Protein AF-A0AAV0XZ70-F1 (afdb_monomer)

Sequence (117 aa):
MSSLIDVVLYLAKQGIAFRGHNENLDSLNQGNYKEMCHMVFSKFMPDLKNVYENKINHTSWKVQDEIIKISADLIKEIIVEEIVVSGNFAL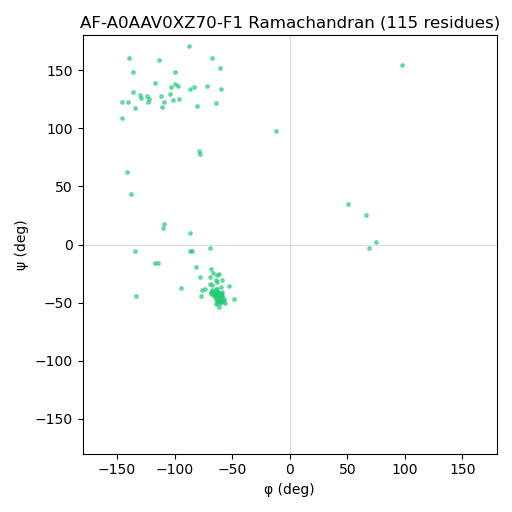MVDEARSHKEEQLSVCVRNKESSKYF

Radius of gyration: 18.76 Å; Cα contacts (8 Å, |Δi|>4):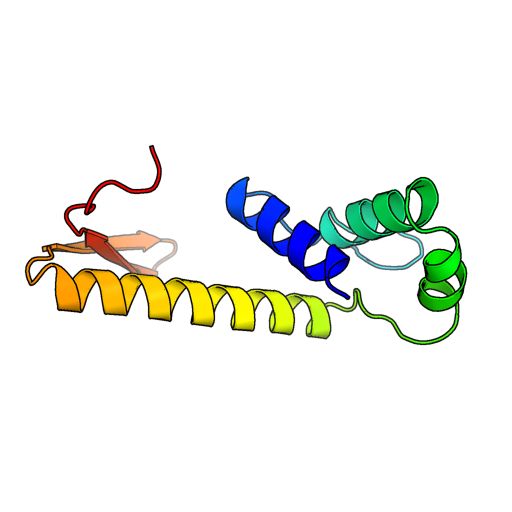 99; chains: 1; bounding box: 52×26×49 Å

Secondary structure (DSSP, 8-state):
-HHHHHHHHHHHHHT-----S--STT-S---HHHHHHHHHHHHH-HHHHHHHHHT--TTSHHHHHHHHHHHHHHHHHHHHHHHHHH--EEEEEEEEEETTEEEEEEEEEE---S---

pLDDT: mean 84.2, std 12.2, range [41.16, 96.19]

Solvent-accessible surface area (backbone atoms only — not comparable to full-atom values): 7114 Å² total; per-residue (Å²): 112,69,68,60,52,52,51,50,54,50,32,60,75,69,71,47,69,54,69,39,98,45,63,53,91,87,42,96,56,40,16,54,49,50,49,49,50,52,51,48,26,64,72,75,34,58,81,51,37,64,48,55,76,71,79,52,74,75,75,35,70,66,49,49,50,50,54,50,48,55,52,51,51,53,53,49,52,53,53,50,51,52,41,65,73,61,74,49,72,46,81,47,76,50,79,49,78,54,98,93,42,82,44,78,49,79,45,81,47,63,75,77,84,82,80,88,126

Organism: NCBI:txid13131

InterPro domains:
  IPR025398 ZMYM1-like, RNase-like domain [PF14291] (2-110)

Mean predicted aligned error: 7.79 Å

Structure (mmCIF, N/CA/C/O backbone):
data_AF-A0AAV0XZ70-F1
#
_entry.id   AF-A0AAV0XZ70-F1
#
loop_
_atom_site.group_PDB
_atom_site.id
_atom_site.type_symbol
_atom_site.label_atom_id
_atom_site.label_alt_id
_atom_site.label_comp_id
_atom_site.label_asym_id
_atom_site.label_entity_id
_atom_site.label_seq_id
_atom_site.pdbx_PDB_ins_code
_atom_site.Cartn_x
_atom_site.Cartn_y
_atom_site.Cartn_z
_atom_site.occupancy
_atom_site.B_iso_or_equiv
_atom_site.auth_seq_id
_atom_site.auth_comp_id
_atom_site.auth_asym_id
_atom_site.auth_atom_id
_atom_site.pdbx_PDB_model_num
ATOM 1 N N . MET A 1 1 ? 20.285 -1.262 0.951 1.00 57.38 1 MET A N 1
ATOM 2 C CA . MET A 1 1 ? 19.031 -1.936 1.357 1.00 57.38 1 MET A CA 1
ATOM 3 C C . MET A 1 1 ? 18.103 -0.983 2.110 1.00 57.38 1 MET A C 1
ATOM 5 O O . MET A 1 1 ? 16.967 -0.879 1.682 1.00 57.38 1 MET A O 1
ATOM 9 N N . SER A 1 2 ? 18.581 -0.208 3.103 1.00 73.25 2 SER A N 1
ATOM 10 C CA . SER A 1 2 ? 17.786 0.866 3.754 1.00 73.25 2 SER A CA 1
ATOM 11 C C . SER A 1 2 ? 17.085 1.790 2.750 1.00 73.25 2 SER A C 1
ATOM 13 O O . SER A 1 2 ? 15.877 1.954 2.804 1.00 73.25 2 SER A O 1
ATOM 15 N N . SER A 1 3 ? 17.809 2.253 1.726 1.00 79.94 3 SER A N 1
ATOM 16 C CA . SER A 1 3 ? 17.277 3.177 0.715 1.00 79.94 3 SER A CA 1
ATOM 17 C C . SER A 1 3 ? 16.102 2.628 -0.105 1.00 79.94 3 SER A C 1
ATOM 19 O O . SER A 1 3 ? 15.306 3.406 -0.612 1.00 79.94 3 SER A O 1
ATOM 21 N N . LEU A 1 4 ? 15.971 1.301 -0.250 1.00 84.69 4 LEU A N 1
ATOM 22 C CA . LEU A 1 4 ? 14.822 0.690 -0.936 1.00 84.69 4 LEU A CA 1
ATOM 23 C C . LEU A 1 4 ? 13.561 0.766 -0.072 1.00 84.69 4 LEU A C 1
ATOM 25 O O . LEU A 1 4 ? 12.472 0.990 -0.594 1.00 84.69 4 LEU A O 1
ATOM 29 N N . ILE A 1 5 ? 13.724 0.583 1.240 1.00 88.25 5 ILE A N 1
ATOM 30 C CA . ILE A 1 5 ? 12.650 0.701 2.226 1.00 88.25 5 ILE A CA 1
ATOM 31 C C . ILE A 1 5 ? 12.214 2.164 2.314 1.00 88.25 5 ILE A C 1
ATOM 33 O O . ILE A 1 5 ? 11.020 2.439 2.280 1.00 88.25 5 ILE A O 1
ATOM 37 N N . ASP A 1 6 ? 13.161 3.105 2.315 1.00 8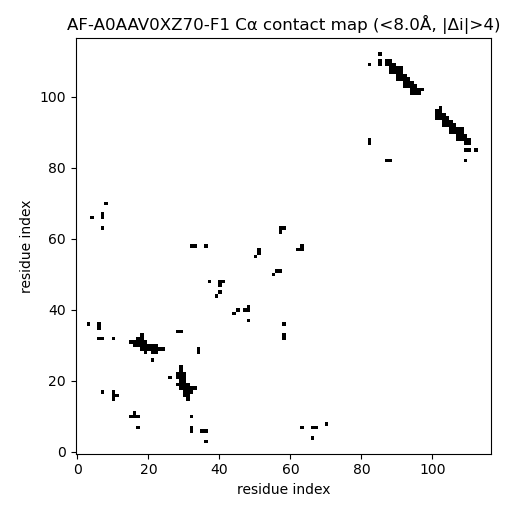9.25 6 ASP A N 1
ATOM 38 C CA . ASP A 1 6 ? 12.861 4.542 2.339 1.00 89.25 6 ASP A CA 1
ATOM 39 C C . ASP A 1 6 ? 12.014 4.975 1.132 1.00 89.25 6 ASP A C 1
ATOM 41 O O . ASP A 1 6 ? 11.046 5.721 1.285 1.00 89.25 6 ASP A O 1
ATOM 45 N N . VAL A 1 7 ? 12.318 4.455 -0.065 1.00 90.25 7 VAL A N 1
ATOM 46 C CA . VAL A 1 7 ? 11.493 4.677 -1.264 1.00 90.25 7 VAL A CA 1
ATOM 47 C C . VAL A 1 7 ? 10.089 4.091 -1.080 1.00 90.25 7 VAL A C 1
ATOM 49 O O . VAL A 1 7 ? 9.112 4.761 -1.412 1.00 90.25 7 VAL A O 1
ATOM 52 N N . VAL A 1 8 ? 9.961 2.879 -0.520 1.00 91.94 8 VAL A N 1
ATOM 53 C CA . VAL A 1 8 ? 8.642 2.278 -0.248 1.00 91.94 8 VAL A CA 1
ATOM 54 C C . VAL A 1 8 ? 7.830 3.132 0.720 1.00 91.94 8 VAL A C 1
ATOM 56 O O . VAL A 1 8 ? 6.681 3.464 0.430 1.00 91.94 8 VAL A O 1
ATOM 59 N N . LEU A 1 9 ? 8.426 3.517 1.847 1.00 91.88 9 LEU A N 1
ATOM 60 C CA . LEU A 1 9 ? 7.765 4.322 2.871 1.00 91.88 9 LEU A CA 1
ATOM 61 C C . LEU A 1 9 ? 7.371 5.700 2.333 1.00 91.88 9 LEU A C 1
ATOM 63 O O . LEU A 1 9 ? 6.281 6.185 2.636 1.00 91.88 9 LEU A O 1
ATOM 67 N N . TYR A 1 10 ? 8.217 6.312 1.500 1.00 92.94 10 TYR A N 1
ATOM 68 C CA . TYR A 1 10 ? 7.899 7.573 0.839 1.00 92.94 10 TYR A CA 1
ATOM 69 C C . TYR A 1 10 ? 6.679 7.437 -0.078 1.00 92.94 10 TYR A C 1
ATOM 71 O O . TYR A 1 10 ? 5.714 8.184 0.085 1.00 92.94 10 TYR A O 1
ATOM 79 N N . LEU A 1 11 ? 6.688 6.471 -1.002 1.00 93.81 11 LEU A N 1
ATOM 80 C CA . LEU A 1 11 ? 5.579 6.265 -1.939 1.00 93.81 11 LEU A CA 1
ATOM 81 C C . LEU A 1 11 ? 4.275 5.934 -1.202 1.00 93.81 11 LEU A C 1
ATOM 83 O O . LEU A 1 11 ? 3.242 6.532 -1.506 1.00 93.81 11 LEU A O 1
ATOM 87 N N . ALA A 1 12 ? 4.337 5.064 -0.187 1.00 92.69 12 ALA A N 1
ATOM 88 C CA . ALA A 1 12 ? 3.192 4.716 0.654 1.00 92.69 12 ALA A CA 1
ATOM 89 C C . ALA A 1 12 ? 2.614 5.945 1.364 1.00 92.69 12 ALA A C 1
ATOM 91 O O . ALA A 1 12 ? 1.412 6.196 1.283 1.00 92.69 12 ALA A O 1
ATOM 92 N N . LYS A 1 13 ? 3.467 6.745 2.017 1.00 91.94 13 LYS A N 1
ATOM 93 C CA . LYS A 1 13 ? 3.041 7.938 2.761 1.00 91.94 13 LYS A CA 1
ATOM 94 C C . LYS A 1 13 ? 2.400 8.995 1.861 1.00 91.94 13 LYS A C 1
ATOM 96 O O . LYS A 1 13 ? 1.520 9.718 2.315 1.00 91.94 13 LYS A O 1
ATOM 101 N N . GLN A 1 14 ? 2.839 9.100 0.607 1.00 94.38 14 GLN A N 1
ATOM 102 C CA . GLN A 1 14 ? 2.278 10.040 -0.368 1.00 94.38 14 GLN A CA 1
ATOM 103 C C . GLN A 1 14 ? 1.063 9.482 -1.132 1.00 94.38 14 GLN A C 1
ATOM 105 O O . GLN A 1 14 ? 0.463 10.210 -1.918 1.00 94.38 14 GLN A O 1
ATOM 110 N N . GLY A 1 15 ? 0.705 8.205 -0.948 1.00 92.50 15 GLY A N 1
ATOM 111 C CA . GLY A 1 15 ? -0.359 7.557 -1.723 1.00 92.50 15 GLY A CA 1
ATOM 112 C C . GLY A 1 15 ? -0.021 7.396 -3.211 1.00 92.50 15 GLY A C 1
ATOM 113 O O . GLY A 1 15 ? -0.918 7.356 -4.052 1.00 92.50 15 GLY A O 1
ATOM 114 N N . ILE A 1 16 ? 1.267 7.334 -3.557 1.00 94.38 16 ILE A N 1
ATOM 115 C CA . ILE A 1 16 ? 1.727 7.214 -4.942 1.00 94.38 16 ILE A CA 1
ATOM 116 C C . ILE A 1 16 ? 1.776 5.734 -5.330 1.00 94.38 16 ILE A C 1
ATOM 118 O O . ILE A 1 16 ? 2.313 4.899 -4.604 1.00 94.38 16 ILE A O 1
ATOM 122 N N . ALA A 1 17 ? 1.249 5.407 -6.512 1.00 92.38 17 ALA A N 1
ATOM 123 C CA . ALA A 1 17 ? 1.312 4.052 -7.049 1.00 92.38 17 ALA A CA 1
ATOM 124 C C . ALA A 1 17 ? 2.768 3.591 -7.213 1.00 92.38 17 ALA A C 1
ATOM 126 O O . ALA A 1 17 ? 3.597 4.311 -7.759 1.00 92.38 17 ALA A O 1
ATOM 127 N N . PHE A 1 18 ? 3.077 2.373 -6.784 1.00 91.81 18 PHE A N 1
ATOM 128 C CA . PHE A 1 18 ? 4.437 1.834 -6.836 1.00 91.81 18 PHE A CA 1
ATOM 129 C C . PHE A 1 18 ? 4.818 1.386 -8.246 1.00 91.81 18 PHE A C 1
ATOM 131 O O . PHE A 1 18 ? 5.914 1.676 -8.728 1.00 91.81 18 PHE A O 1
ATOM 138 N N . ARG A 1 19 ? 3.882 0.691 -8.899 1.00 90.62 19 ARG A N 1
ATOM 139 C CA . ARG A 1 19 ? 4.092 -0.019 -10.159 1.00 90.62 19 ARG A CA 1
ATOM 140 C C . ARG A 1 19 ? 3.585 0.768 -11.354 1.00 90.62 19 ARG A C 1
ATOM 142 O O . ARG A 1 19 ? 2.599 1.501 -11.265 1.00 90.62 19 ARG A O 1
ATOM 149 N N . GLY A 1 20 ? 4.262 0.573 -12.478 1.00 86.94 20 GLY A N 1
ATOM 150 C CA . GLY A 1 20 ? 3.827 1.052 -13.785 1.00 86.94 20 GLY A CA 1
ATOM 151 C C . GLY A 1 20 ? 2.900 0.052 -14.476 1.00 86.94 20 GLY A C 1
ATOM 152 O O . GLY A 1 20 ? 2.758 -1.091 -14.049 1.00 86.94 20 GLY A O 1
ATOM 153 N N . HIS A 1 21 ? 2.292 0.471 -15.587 1.00 87.12 21 HIS A N 1
ATOM 154 C CA . HIS A 1 21 ? 1.523 -0.440 -16.447 1.00 87.12 21 HIS A CA 1
ATOM 155 C C . HIS A 1 21 ? 2.434 -1.447 -17.164 1.00 87.12 21 HIS A C 1
ATOM 157 O O . HIS A 1 21 ? 2.047 -2.589 -17.392 1.00 87.12 21 HIS A O 1
ATOM 163 N N . ASN A 1 22 ? 3.648 -1.016 -17.517 1.00 87.31 22 ASN A N 1
ATOM 164 C CA . ASN A 1 22 ? 4.677 -1.839 -18.131 1.00 87.31 22 ASN A CA 1
ATOM 165 C C . ASN A 1 22 ? 6.012 -1.565 -17.432 1.00 87.31 22 ASN A C 1
ATOM 167 O O . ASN A 1 22 ? 6.521 -0.448 -17.492 1.00 87.31 22 ASN A O 1
ATOM 171 N N . GLU A 1 23 ? 6.581 -2.584 -16.793 1.00 86.44 23 GLU A N 1
ATOM 172 C CA . GLU A 1 23 ? 7.871 -2.478 -16.108 1.00 86.44 23 GLU A CA 1
ATOM 173 C C . GLU A 1 23 ? 9.009 -3.235 -16.811 1.00 86.44 23 GLU A C 1
ATOM 175 O O . GLU A 1 23 ? 10.026 -3.552 -16.178 1.00 86.44 23 GLU A O 1
ATOM 180 N N . ASN A 1 24 ? 8.823 -3.573 -18.089 1.00 85.50 24 ASN A N 1
ATOM 181 C CA . ASN A 1 24 ? 9.852 -4.203 -18.908 1.00 85.50 24 ASN A CA 1
ATOM 182 C C . ASN A 1 24 ? 11.018 -3.236 -19.169 1.00 85.50 24 ASN A C 1
ATOM 184 O O . ASN A 1 24 ? 10.885 -2.020 -19.026 1.00 85.50 24 ASN A O 1
ATOM 188 N N . LEU A 1 25 ? 12.180 -3.778 -19.543 1.00 82.06 25 LEU A N 1
ATOM 189 C CA . LEU A 1 25 ? 13.418 -3.011 -19.763 1.00 82.06 25 LEU A CA 1
ATOM 190 C C . LEU A 1 25 ? 13.319 -1.995 -20.909 1.00 82.06 25 LEU A C 1
ATOM 192 O O . LEU A 1 25 ? 14.021 -0.993 -20.899 1.00 82.06 25 LEU A O 1
ATOM 196 N N . ASP A 1 26 ? 12.448 -2.254 -21.876 1.00 86.44 26 ASP A N 1
ATOM 197 C CA . ASP A 1 26 ? 12.156 -1.407 -23.033 1.00 86.44 26 ASP A CA 1
ATOM 198 C C . ASP A 1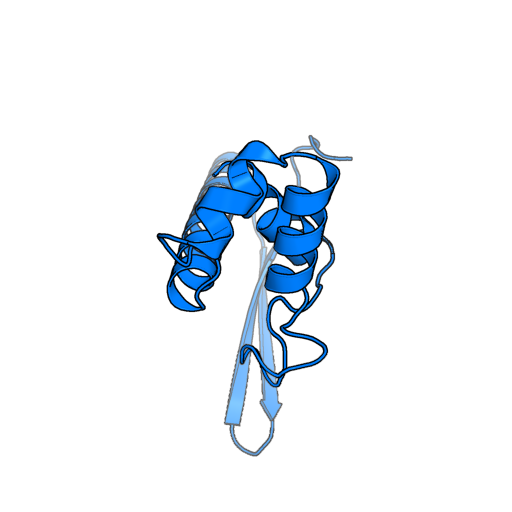 26 ? 11.106 -0.319 -22.746 1.00 86.44 26 ASP A C 1
ATOM 200 O O . ASP A 1 26 ? 10.845 0.531 -23.597 1.00 86.44 26 ASP A O 1
ATOM 204 N N . SER A 1 27 ? 10.501 -0.320 -21.554 1.00 87.56 27 SER A N 1
ATOM 205 C CA . SER A 1 27 ? 9.523 0.697 -21.169 1.00 87.56 27 SER A CA 1
ATOM 206 C C . SER A 1 27 ? 10.196 2.045 -20.900 1.00 87.56 27 SER A C 1
ATOM 208 O O . SER A 1 27 ? 11.193 2.119 -20.188 1.00 87.56 27 SER A O 1
ATOM 210 N N . LEU A 1 28 ? 9.593 3.129 -21.404 1.00 87.00 28 LEU A N 1
ATOM 211 C CA . LEU A 1 28 ? 10.019 4.507 -21.114 1.00 87.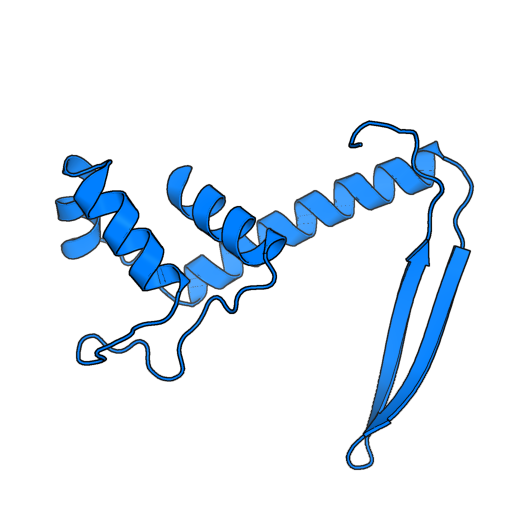00 28 LEU A CA 1
ATOM 212 C C . LEU A 1 28 ? 9.767 4.925 -19.657 1.00 87.00 28 LEU A C 1
ATOM 214 O O . LEU A 1 28 ? 10.343 5.905 -19.197 1.00 87.00 28 LEU A O 1
ATOM 218 N N . ASN A 1 29 ? 8.859 4.235 -18.965 1.00 88.56 29 ASN A N 1
ATOM 219 C CA . ASN A 1 29 ? 8.556 4.462 -17.558 1.00 88.56 29 ASN A CA 1
ATOM 220 C C . ASN A 1 29 ? 8.221 3.118 -16.916 1.00 88.56 29 ASN A C 1
ATOM 222 O O . ASN A 1 29 ? 7.160 2.541 -17.177 1.00 88.56 29 ASN A O 1
ATOM 226 N N . GLN A 1 30 ? 9.126 2.629 -16.073 1.00 89.25 30 GLN A N 1
ATOM 227 C CA . GLN A 1 30 ? 8.999 1.318 -15.441 1.00 89.25 30 GLN A CA 1
ATOM 228 C C . GLN A 1 30 ? 8.195 1.341 -14.134 1.00 89.25 30 GLN A C 1
ATOM 230 O O . GLN A 1 30 ? 8.179 0.347 -13.410 1.00 89.25 30 GLN A O 1
ATOM 235 N N . GLY A 1 31 ? 7.534 2.456 -13.818 1.00 91.94 31 GLY A N 1
ATOM 236 C CA . GLY A 1 31 ? 6.818 2.660 -12.564 1.00 91.94 31 GLY A CA 1
ATOM 237 C C . GLY A 1 31 ? 7.628 3.435 -11.530 1.00 91.94 31 GLY A C 1
ATOM 238 O O . GLY A 1 31 ? 8.859 3.412 -11.512 1.00 91.94 31 GLY A O 1
ATOM 239 N N . ASN A 1 32 ? 6.917 4.109 -10.625 1.00 92.69 32 ASN A N 1
ATOM 240 C CA . ASN A 1 32 ? 7.519 5.070 -9.701 1.00 92.69 32 ASN A CA 1
ATOM 241 C C . ASN A 1 32 ? 8.591 4.443 -8.806 1.00 92.69 32 ASN A C 1
ATOM 243 O O . ASN A 1 32 ? 9.608 5.080 -8.550 1.00 92.69 32 ASN A O 1
ATOM 247 N N . TYR A 1 33 ? 8.409 3.196 -8.364 1.00 91.00 33 TYR A N 1
ATOM 248 C CA . TYR A 1 33 ? 9.396 2.529 -7.521 1.00 91.00 33 TYR A CA 1
ATOM 249 C C . TYR A 1 33 ? 10.733 2.317 -8.241 1.00 91.00 33 TYR A C 1
ATOM 251 O O . TYR A 1 33 ? 11.781 2.705 -7.722 1.00 91.00 33 TYR A O 1
ATOM 259 N N . LYS A 1 34 ? 10.706 1.737 -9.448 1.00 88.56 34 LYS A N 1
ATOM 260 C CA . LYS A 1 34 ? 11.916 1.453 -10.236 1.00 88.56 34 LYS A CA 1
ATOM 261 C C . LYS A 1 34 ? 12.621 2.733 -10.667 1.00 88.56 34 LYS A C 1
ATOM 263 O O . LYS A 1 34 ? 13.833 2.835 -10.486 1.00 88.56 34 LYS A O 1
ATOM 268 N N . GLU A 1 35 ? 11.865 3.720 -11.143 1.00 89.19 35 GLU A N 1
ATOM 269 C CA . GLU A 1 35 ? 12.409 5.019 -11.550 1.00 89.19 35 GLU A CA 1
ATOM 270 C C . GLU A 1 35 ? 13.031 5.770 -10.365 1.00 89.19 35 GLU A C 1
ATOM 272 O O . GLU A 1 35 ? 14.134 6.313 -10.467 1.00 89.19 35 GLU A O 1
ATOM 277 N N . MET A 1 36 ? 12.373 5.754 -9.200 1.00 89.62 36 MET A N 1
ATOM 278 C CA . MET A 1 36 ? 12.898 6.400 -7.999 1.00 89.62 36 MET A CA 1
ATOM 279 C C . MET A 1 36 ? 14.151 5.688 -7.484 1.00 89.62 36 MET A C 1
ATOM 281 O O . MET A 1 36 ? 15.128 6.358 -7.154 1.00 89.62 36 MET A O 1
ATOM 285 N N . CYS A 1 37 ? 14.181 4.351 -7.489 1.00 86.62 37 CYS A N 1
ATOM 286 C CA . CYS A 1 37 ? 15.384 3.586 -7.154 1.00 86.62 37 CYS A CA 1
ATOM 287 C C . CYS A 1 37 ? 16.536 3.901 -8.117 1.00 86.62 37 CYS A C 1
ATOM 289 O O . CYS A 1 37 ? 17.646 4.191 -7.670 1.00 86.62 37 CYS A O 1
ATOM 291 N N . HIS A 1 38 ? 16.269 3.919 -9.426 1.00 83.88 38 HIS A N 1
ATOM 292 C CA . HIS A 1 38 ? 17.263 4.274 -10.437 1.00 83.88 38 HIS A CA 1
ATOM 293 C C . HIS A 1 38 ? 17.804 5.696 -10.226 1.00 83.88 38 HIS A C 1
ATOM 295 O O . HIS A 1 38 ? 19.022 5.902 -10.243 1.00 83.88 38 HIS A O 1
ATOM 301 N N . MET A 1 39 ? 16.929 6.672 -9.961 1.00 85.62 39 MET A N 1
ATOM 302 C CA . MET A 1 39 ? 17.326 8.049 -9.664 1.00 85.62 39 MET A CA 1
ATOM 303 C C . MET A 1 39 ? 18.181 8.131 -8.392 1.00 85.62 39 MET A C 1
ATOM 305 O O . MET A 1 39 ? 19.220 8.794 -8.402 1.00 85.62 39 MET A O 1
ATOM 309 N N . VAL A 1 40 ? 17.755 7.477 -7.306 1.00 83.38 40 VAL A N 1
ATOM 310 C CA . VAL A 1 40 ? 18.444 7.512 -6.008 1.00 83.38 40 VAL A CA 1
ATOM 311 C C . VAL A 1 40 ? 19.831 6.879 -6.116 1.00 83.38 40 VAL A C 1
ATOM 313 O O . VAL A 1 40 ? 20.814 7.487 -5.690 1.00 83.38 40 VAL A O 1
ATOM 316 N N . PHE A 1 41 ? 19.941 5.708 -6.744 1.00 80.44 41 PHE A N 1
ATOM 317 C CA . PHE A 1 41 ? 21.225 5.024 -6.910 1.00 80.44 41 PHE A CA 1
ATOM 318 C C . PHE A 1 41 ? 22.156 5.766 -7.861 1.00 80.44 41 PHE A C 1
ATOM 320 O O . PHE A 1 41 ? 23.334 5.928 -7.554 1.00 80.44 41 PHE A O 1
ATOM 327 N N . SER A 1 42 ? 21.633 6.304 -8.962 1.00 77.81 42 SER A N 1
ATOM 328 C CA . SER A 1 42 ? 22.456 7.042 -9.923 1.00 77.81 42 SER A CA 1
ATOM 329 C C . SER A 1 42 ? 23.004 8.356 -9.367 1.00 77.81 42 SER A C 1
ATOM 331 O O . SER A 1 42 ? 24.111 8.744 -9.730 1.00 77.81 42 SER A O 1
ATOM 333 N N . LYS A 1 43 ? 22.250 9.058 -8.509 1.00 79.00 43 LYS A N 1
ATOM 334 C CA . LYS A 1 43 ? 22.649 10.381 -7.994 1.00 79.00 43 LYS A CA 1
ATOM 335 C C . LYS A 1 43 ? 23.380 10.339 -6.658 1.00 79.00 43 LYS A C 1
ATOM 337 O O . LYS A 1 43 ? 24.277 11.148 -6.448 1.00 79.00 43 LYS A O 1
ATOM 342 N N . PHE A 1 44 ? 22.984 9.446 -5.755 1.00 79.12 44 PHE A N 1
ATOM 343 C CA . PHE A 1 44 ? 23.439 9.487 -4.362 1.00 79.12 44 PHE A CA 1
ATOM 344 C C . PHE A 1 44 ? 24.247 8.257 -3.947 1.00 79.12 44 PHE A C 1
ATOM 346 O O . PHE A 1 44 ? 24.917 8.304 -2.920 1.00 79.12 44 PHE A O 1
ATOM 353 N N . MET A 1 45 ? 24.199 7.160 -4.714 1.00 76.00 45 MET A N 1
ATOM 354 C CA . MET A 1 45 ? 24.876 5.906 -4.361 1.00 76.00 45 MET A CA 1
ATOM 355 C C . MET A 1 45 ? 25.490 5.222 -5.597 1.00 76.00 45 MET A C 1
ATOM 357 O O . MET A 1 45 ? 25.096 4.103 -5.940 1.00 76.00 45 MET A O 1
ATOM 361 N N . PRO A 1 46 ? 26.456 5.868 -6.277 1.00 72.50 46 PRO A N 1
ATOM 362 C CA . PRO A 1 46 ? 27.014 5.370 -7.537 1.00 72.50 46 PRO A CA 1
ATOM 363 C C . PRO A 1 46 ? 27.650 3.978 -7.403 1.00 72.50 46 PRO A C 1
ATOM 365 O O . PRO A 1 46 ? 27.562 3.176 -8.331 1.00 72.50 46 PRO A O 1
ATOM 368 N N . ASP A 1 47 ? 28.193 3.637 -6.232 1.00 71.69 47 ASP A N 1
ATOM 369 C CA . ASP A 1 47 ? 28.757 2.308 -5.959 1.00 71.69 47 ASP A CA 1
ATOM 370 C C . ASP A 1 47 ? 27.696 1.193 -6.010 1.00 71.69 47 ASP A C 1
ATOM 372 O O . ASP A 1 47 ? 27.981 0.060 -6.403 1.00 71.69 47 ASP A O 1
ATOM 376 N N . LEU A 1 48 ? 26.443 1.515 -5.665 1.00 67.44 48 LEU A N 1
ATOM 377 C CA . LEU A 1 48 ? 25.315 0.584 -5.745 1.00 67.44 48 LEU A CA 1
ATOM 378 C C . LEU A 1 48 ? 24.732 0.478 -7.152 1.00 67.44 48 LEU A C 1
ATOM 380 O O . LEU A 1 48 ? 24.088 -0.528 -7.444 1.00 67.44 48 LEU A O 1
ATOM 384 N N . LYS A 1 49 ? 24.982 1.452 -8.035 1.00 69.00 49 LYS A N 1
ATOM 385 C CA . LYS A 1 49 ? 24.511 1.409 -9.427 1.00 69.00 49 LYS A CA 1
ATOM 386 C C . LYS A 1 49 ? 25.017 0.155 -10.140 1.00 69.00 49 LYS A C 1
ATOM 388 O O . LYS A 1 49 ? 24.240 -0.587 -10.731 1.00 69.00 49 LYS A O 1
ATOM 393 N N . ASN A 1 50 ? 26.308 -0.134 -10.001 1.00 65.44 50 ASN A N 1
ATOM 394 C CA . ASN A 1 50 ? 26.932 -1.270 -10.679 1.00 65.44 50 ASN A CA 1
ATOM 395 C C . ASN A 1 50 ? 26.455 -2.627 -10.125 1.00 65.44 50 ASN A C 1
ATOM 397 O O . ASN A 1 50 ? 26.430 -3.623 -10.846 1.00 65.44 50 ASN A O 1
ATOM 401 N N . VAL A 1 51 ? 26.062 -2.676 -8.848 1.00 63.84 51 VAL A N 1
ATOM 402 C CA . VAL A 1 51 ? 25.476 -3.868 -8.210 1.00 63.84 51 VAL A CA 1
ATOM 403 C C . VAL A 1 51 ? 24.020 -4.059 -8.643 1.00 63.84 51 VAL A C 1
ATOM 405 O O . VAL A 1 51 ? 23.602 -5.189 -8.904 1.00 63.84 51 VAL A O 1
ATOM 408 N N . TYR A 1 52 ? 23.279 -2.954 -8.753 1.00 65.94 52 TYR A N 1
ATOM 409 C CA . TYR A 1 52 ? 21.890 -2.905 -9.202 1.00 65.94 52 TYR A CA 1
ATOM 410 C C . TYR A 1 52 ? 21.728 -3.384 -10.650 1.00 65.94 52 TYR A C 1
ATOM 412 O O . TYR A 1 52 ? 20.818 -4.156 -10.940 1.00 65.94 52 TYR A O 1
ATOM 420 N N . GLU A 1 53 ? 22.637 -2.984 -11.540 1.00 66.38 53 GLU A N 1
ATOM 421 C CA . GLU A 1 53 ? 22.564 -3.324 -12.966 1.00 66.38 53 GLU A CA 1
ATOM 422 C C . GLU A 1 53 ? 23.018 -4.765 -13.282 1.00 66.38 53 GLU A C 1
ATOM 424 O O . GLU A 1 53 ? 22.530 -5.348 -14.246 1.00 66.38 53 GLU A O 1
ATOM 429 N N . ASN A 1 54 ? 23.909 -5.376 -12.483 1.00 60.62 54 ASN A N 1
ATOM 430 C CA . ASN A 1 54 ? 24.649 -6.572 -12.929 1.00 60.62 54 ASN A CA 1
ATOM 431 C C . ASN A 1 54 ? 24.377 -7.899 -12.195 1.00 60.62 54 ASN A C 1
ATOM 433 O O . ASN A 1 54 ? 24.808 -8.934 -12.704 1.00 60.62 54 ASN A O 1
ATOM 437 N N . LYS A 1 55 ? 23.758 -7.935 -11.000 1.00 56.38 55 LYS A N 1
ATOM 438 C CA . LYS A 1 55 ? 23.756 -9.186 -10.195 1.00 56.38 55 LYS A CA 1
ATOM 439 C C . LYS A 1 55 ? 22.428 -9.635 -9.594 1.00 56.38 55 LYS A C 1
ATOM 441 O O . LYS A 1 55 ? 22.155 -10.832 -9.634 1.00 56.38 55 LYS A O 1
ATOM 446 N N . ILE A 1 56 ? 21.623 -8.750 -9.002 1.00 59.88 56 ILE A N 1
ATOM 447 C CA . ILE A 1 56 ? 20.384 -9.146 -8.306 1.00 59.88 56 ILE A CA 1
ATOM 448 C C . ILE A 1 56 ? 19.323 -8.058 -8.485 1.00 59.88 56 ILE A C 1
ATOM 450 O O . ILE A 1 56 ? 19.526 -6.908 -8.100 1.00 59.88 56 ILE A O 1
ATOM 454 N N . ASN A 1 57 ? 18.164 -8.432 -9.034 1.00 67.00 57 ASN A N 1
ATOM 455 C CA . ASN A 1 57 ? 17.041 -7.515 -9.221 1.00 67.00 57 ASN A CA 1
ATOM 456 C C . ASN A 1 57 ? 16.278 -7.300 -7.900 1.00 67.00 57 ASN A C 1
ATOM 458 O O . ASN A 1 57 ? 15.224 -7.894 -7.648 1.00 67.00 57 ASN A O 1
ATOM 462 N N . HIS A 1 58 ? 16.822 -6.425 -7.056 1.00 70.25 58 HIS A N 1
ATOM 463 C CA . HIS A 1 58 ? 16.195 -5.989 -5.806 1.00 70.25 58 HIS A CA 1
ATOM 464 C C . HIS A 1 58 ? 14.952 -5.105 -6.014 1.00 70.25 58 HIS A C 1
ATOM 466 O O . HIS A 1 58 ? 14.302 -4.744 -5.040 1.00 70.25 58 HIS A O 1
ATOM 472 N N . THR A 1 59 ? 14.604 -4.764 -7.258 1.00 75.31 59 THR A N 1
ATOM 473 C CA . THR A 1 59 ? 13.386 -4.020 -7.615 1.00 75.31 59 THR A CA 1
ATOM 474 C C . THR A 1 59 ? 12.369 -4.881 -8.353 1.00 75.31 59 THR A C 1
ATOM 476 O O . THR A 1 59 ? 11.400 -4.369 -8.919 1.00 75.31 59 THR A O 1
ATOM 479 N N . SER A 1 60 ? 12.546 -6.205 -8.336 1.00 83.19 60 SER A N 1
ATOM 480 C CA . SER A 1 60 ? 11.540 -7.123 -8.854 1.00 83.19 60 SER A CA 1
ATOM 481 C C . SER A 1 60 ? 10.232 -6.974 -8.080 1.00 83.19 60 SER A C 1
ATOM 483 O O . SER A 1 60 ? 10.222 -6.639 -6.896 1.00 83.19 60 SER A O 1
ATOM 485 N N . TRP A 1 61 ? 9.121 -7.269 -8.750 1.00 85.56 61 TRP A N 1
ATOM 486 C CA . TRP A 1 61 ? 7.788 -7.199 -8.156 1.00 85.56 61 TRP A CA 1
ATOM 487 C C . TRP A 1 61 ? 7.681 -8.000 -6.847 1.00 85.56 61 TRP A C 1
ATOM 489 O O . TRP A 1 61 ? 7.042 -7.550 -5.904 1.00 85.56 61 TRP A O 1
ATOM 499 N N . LYS A 1 62 ? 8.372 -9.147 -6.757 1.00 87.94 62 LYS A N 1
ATOM 500 C CA . LYS A 1 62 ? 8.401 -9.989 -5.552 1.00 87.94 62 LYS A CA 1
ATOM 501 C C . LYS A 1 62 ? 9.026 -9.262 -4.368 1.00 87.94 62 LYS A C 1
ATOM 503 O O . LYS A 1 62 ? 8.444 -9.233 -3.294 1.00 87.94 62 LYS A O 1
ATOM 508 N N . VAL A 1 63 ? 10.189 -8.644 -4.583 1.00 86.75 63 VAL A N 1
ATOM 509 C CA . VAL A 1 63 ? 10.900 -7.911 -3.527 1.00 86.75 63 VAL A CA 1
ATOM 510 C C . VAL A 1 63 ? 10.114 -6.667 -3.115 1.00 86.75 63 VAL A C 1
ATOM 512 O O . VAL A 1 63 ? 10.025 -6.372 -1.927 1.00 86.75 63 VAL A O 1
ATOM 515 N N . GLN A 1 64 ? 9.494 -5.969 -4.074 1.00 87.81 64 GLN A N 1
ATOM 516 C CA . GLN A 1 64 ? 8.590 -4.856 -3.773 1.00 87.81 64 GLN A CA 1
ATOM 517 C C . GLN A 1 64 ? 7.455 -5.297 -2.841 1.00 87.81 64 GLN A C 1
ATOM 519 O O . GLN A 1 64 ? 7.248 -4.672 -1.803 1.00 87.81 64 GLN A O 1
ATOM 524 N N . ASP A 1 65 ? 6.764 -6.392 -3.173 1.00 91.25 65 ASP A N 1
ATOM 525 C CA . ASP A 1 65 ? 5.650 -6.903 -2.365 1.00 91.25 65 ASP A CA 1
ATOM 526 C C . ASP A 1 65 ? 6.097 -7.363 -0.978 1.00 91.25 65 ASP A C 1
ATOM 528 O O . ASP A 1 65 ? 5.397 -7.111 0.001 1.00 91.25 65 ASP A O 1
ATOM 532 N N . GLU A 1 66 ? 7.266 -7.995 -0.868 1.00 92.44 66 GLU A N 1
ATOM 533 C CA . GLU A 1 66 ? 7.827 -8.395 0.425 1.00 92.44 66 GLU A CA 1
ATOM 534 C C . GLU A 1 66 ? 8.101 -7.186 1.322 1.00 92.44 66 GLU A C 1
ATOM 536 O O . GLU A 1 66 ? 7.677 -7.176 2.478 1.00 92.44 66 GLU A O 1
ATOM 541 N N . ILE A 1 67 ? 8.748 -6.139 0.797 1.00 90.56 67 ILE A N 1
ATOM 542 C CA . ILE A 1 67 ? 9.041 -4.928 1.576 1.00 90.56 67 ILE A CA 1
ATOM 543 C C . ILE A 1 67 ? 7.742 -4.219 1.969 1.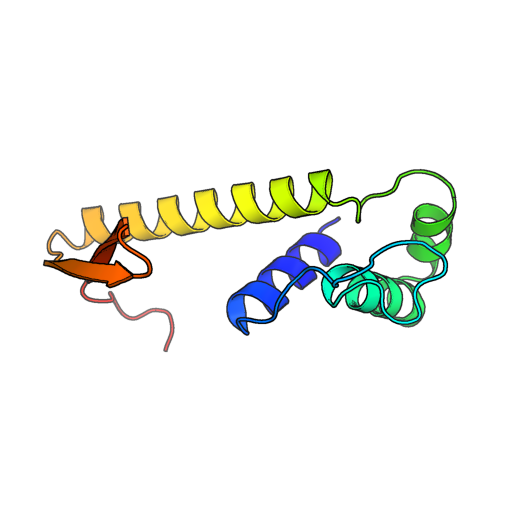00 90.56 67 ILE A C 1
ATOM 545 O O . ILE A 1 67 ? 7.606 -3.801 3.120 1.00 90.56 67 ILE A O 1
ATOM 549 N N . ILE A 1 68 ? 6.778 -4.106 1.049 1.00 91.94 68 ILE A N 1
ATOM 550 C CA . ILE A 1 68 ? 5.466 -3.508 1.331 1.00 91.94 68 ILE A CA 1
ATOM 551 C C . ILE A 1 68 ? 4.765 -4.288 2.444 1.00 91.94 68 ILE A C 1
ATOM 553 O O . ILE A 1 68 ? 4.280 -3.683 3.398 1.00 91.94 68 ILE A O 1
ATOM 557 N N . LYS A 1 69 ? 4.751 -5.621 2.355 1.00 94.44 69 LYS A N 1
ATOM 558 C CA . LYS A 1 69 ? 4.098 -6.486 3.338 1.00 94.44 69 LYS A CA 1
ATOM 559 C C . LYS A 1 69 ? 4.736 -6.367 4.718 1.00 94.44 69 LYS A C 1
ATOM 561 O O . LYS A 1 69 ? 4.018 -6.119 5.678 1.00 94.44 69 LYS A O 1
ATOM 566 N N . ILE A 1 70 ? 6.062 -6.476 4.811 1.00 94.06 70 ILE A N 1
ATOM 567 C CA . ILE A 1 70 ? 6.791 -6.336 6.081 1.00 94.06 70 ILE A CA 1
ATOM 568 C C . ILE A 1 70 ? 6.535 -4.953 6.694 1.00 94.06 70 ILE A C 1
ATOM 570 O O . ILE A 1 70 ? 6.274 -4.844 7.889 1.00 94.06 70 ILE A O 1
ATOM 574 N N . SER A 1 71 ? 6.560 -3.899 5.874 1.00 91.69 71 SER A N 1
ATOM 575 C CA . SER A 1 71 ? 6.299 -2.529 6.336 1.00 91.69 71 SER A CA 1
ATOM 576 C C . SER A 1 71 ? 4.862 -2.369 6.846 1.00 91.69 71 SER A C 1
ATOM 578 O O . SER A 1 71 ? 4.641 -1.758 7.889 1.00 91.69 71 SER A O 1
ATOM 580 N N . ALA A 1 72 ? 3.884 -2.939 6.138 1.00 92.06 72 ALA A N 1
ATOM 581 C CA . ALA A 1 72 ? 2.479 -2.915 6.536 1.00 92.06 72 ALA A CA 1
ATOM 582 C C . ALA A 1 72 ? 2.222 -3.725 7.816 1.00 92.06 72 ALA A C 1
ATOM 584 O O . ALA A 1 72 ? 1.445 -3.290 8.666 1.00 92.06 72 ALA A O 1
ATOM 585 N N . ASP A 1 73 ? 2.872 -4.881 7.964 1.00 95.19 73 ASP A N 1
ATOM 586 C CA . ASP A 1 73 ? 2.776 -5.717 9.159 1.00 95.19 73 ASP A CA 1
ATOM 587 C C . ASP A 1 73 ? 3.347 -4.988 10.384 1.00 95.19 73 ASP A C 1
ATOM 589 O O . ASP A 1 73 ? 2.655 -4.898 11.396 1.00 95.19 73 ASP A O 1
ATOM 593 N N . LEU A 1 74 ? 4.513 -4.345 10.255 1.00 93.06 74 LEU A N 1
ATOM 594 C CA . LEU A 1 74 ? 5.115 -3.547 11.328 1.00 93.06 74 LEU A CA 1
ATOM 595 C C . LEU A 1 74 ? 4.234 -2.357 11.747 1.00 93.06 74 LEU A C 1
ATOM 597 O O . LEU A 1 74 ? 4.009 -2.133 12.933 1.00 93.06 74 LEU A O 1
ATOM 601 N N . ILE A 1 75 ? 3.712 -1.588 10.785 1.00 89.94 75 ILE A N 1
ATOM 602 C CA . ILE A 1 75 ? 2.836 -0.439 11.083 1.00 89.94 75 ILE A CA 1
ATOM 603 C C . ILE A 1 75 ? 1.558 -0.903 11.790 1.00 89.94 75 ILE A C 1
ATOM 605 O O . ILE A 1 75 ? 1.092 -0.265 12.731 1.00 89.94 75 ILE A O 1
ATOM 609 N N . LYS A 1 76 ? 0.992 -2.027 11.353 1.00 91.31 76 LYS A N 1
ATOM 610 C CA . LYS A 1 76 ? -0.197 -2.621 11.965 1.00 91.31 76 LYS A CA 1
ATOM 611 C C . LYS A 1 76 ? 0.072 -3.089 13.394 1.00 91.31 76 LYS A C 1
ATOM 613 O O . LYS A 1 76 ? -0.781 -2.855 14.243 1.00 91.31 76 LYS A O 1
ATOM 618 N N . GLU A 1 77 ? 1.219 -3.709 13.667 1.00 93.81 77 GLU A N 1
ATOM 619 C CA . GLU A 1 77 ? 1.622 -4.078 15.033 1.00 93.81 77 GLU A CA 1
ATOM 620 C C . GLU A 1 77 ? 1.677 -2.845 15.941 1.00 93.81 77 GLU A C 1
ATOM 622 O O . GLU A 1 77 ? 1.024 -2.836 16.983 1.00 93.81 77 GLU A O 1
ATOM 627 N N . ILE A 1 78 ? 2.329 -1.769 15.490 1.00 90.69 78 ILE A N 1
ATOM 628 C CA . ILE A 1 78 ? 2.408 -0.498 16.229 1.00 90.69 78 ILE A CA 1
ATOM 629 C C . ILE A 1 78 ? 1.006 0.060 16.524 1.00 90.69 78 ILE A C 1
ATOM 631 O O . ILE A 1 78 ? 0.696 0.391 17.667 1.00 90.69 78 ILE A O 1
ATOM 635 N N . ILE A 1 79 ? 0.126 0.120 15.519 1.00 87.94 79 ILE A N 1
ATOM 636 C CA . ILE A 1 79 ? -1.247 0.625 15.689 1.00 87.94 79 ILE A CA 1
ATOM 637 C C . ILE A 1 79 ? -2.037 -0.240 16.683 1.00 87.94 79 ILE A C 1
ATOM 639 O O . ILE A 1 79 ? -2.779 0.285 17.515 1.00 87.94 79 ILE A O 1
ATOM 643 N N . VAL A 1 80 ? -1.901 -1.568 16.614 1.00 90.06 80 VAL A N 1
ATOM 644 C CA . VAL A 1 80 ? -2.585 -2.490 17.534 1.00 90.06 80 VAL A CA 1
ATOM 645 C C . VAL A 1 80 ? -2.092 -2.292 18.965 1.00 90.06 80 VAL A C 1
ATOM 647 O O . VAL A 1 80 ? -2.917 -2.215 19.877 1.00 90.06 80 VAL A O 1
ATOM 650 N N . GLU A 1 81 ? -0.783 -2.161 19.172 1.00 90.44 81 GLU A N 1
ATOM 651 C CA . GLU A 1 81 ? -0.210 -1.865 20.487 1.00 90.44 81 GLU A CA 1
ATOM 652 C C . GLU A 1 81 ? -0.742 -0.540 21.049 1.00 90.44 81 GLU A C 1
ATOM 654 O O . GLU A 1 81 ? -1.185 -0.490 22.199 1.00 90.44 81 GLU A O 1
ATOM 659 N N . GLU A 1 82 ? -0.796 0.514 20.233 1.00 86.88 82 GLU A N 1
ATOM 660 C CA . GLU A 1 82 ? -1.360 1.808 20.632 1.00 86.88 82 GLU A CA 1
ATOM 661 C C . GLU A 1 82 ? -2.834 1.703 21.041 1.00 86.88 82 GLU A C 1
ATOM 663 O O . GLU A 1 82 ? -3.249 2.285 22.049 1.00 86.88 82 GLU A O 1
ATOM 668 N N . ILE A 1 83 ? -3.635 0.939 20.294 1.00 88.31 83 ILE A N 1
ATOM 669 C CA . ILE A 1 83 ? -5.043 0.695 20.622 1.00 88.31 83 ILE A CA 1
ATOM 670 C C . ILE A 1 83 ? -5.162 -0.013 21.973 1.00 88.31 83 ILE A C 1
ATOM 672 O O . ILE A 1 83 ? -5.934 0.440 22.825 1.00 88.31 83 ILE A O 1
ATOM 676 N N . VAL A 1 84 ? -4.388 -1.083 22.183 1.00 89.25 84 VAL A N 1
ATOM 677 C CA . VAL A 1 84 ? -4.395 -1.866 23.428 1.00 89.25 84 VAL A CA 1
ATOM 678 C C . VAL A 1 84 ? -4.020 -0.990 24.624 1.00 89.25 84 VAL A C 1
ATOM 680 O O . VAL A 1 84 ? -4.691 -1.050 25.653 1.00 89.25 84 VAL A O 1
ATOM 683 N N . VAL A 1 85 ? -3.010 -0.128 24.479 1.00 88.06 85 VAL A N 1
ATOM 684 C CA . VAL A 1 85 ? -2.588 0.812 25.530 1.00 88.06 85 VAL A CA 1
ATOM 685 C C . VAL A 1 85 ? -3.644 1.892 25.791 1.00 88.06 85 VAL A C 1
ATOM 687 O O . VAL A 1 85 ? -3.907 2.224 26.946 1.00 88.06 85 VAL A O 1
ATOM 690 N N . SER A 1 86 ? -4.273 2.440 24.746 1.00 86.12 86 SER A N 1
ATOM 691 C CA . SER A 1 86 ? -5.284 3.502 24.887 1.00 86.12 86 SER A CA 1
ATOM 692 C C . SER A 1 86 ? -6.573 3.035 25.581 1.00 86.12 86 SER A C 1
ATOM 694 O O . SER A 1 86 ? -7.320 3.850 26.133 1.00 86.12 86 SER A O 1
ATOM 696 N N . GLY A 1 87 ? -6.864 1.731 25.516 1.00 84.69 87 GLY A N 1
ATOM 697 C CA . GLY A 1 87 ? -8.041 1.095 26.106 1.00 84.69 87 GLY A CA 1
ATOM 698 C C . GLY A 1 87 ? -9.380 1.462 25.455 1.00 84.69 87 GLY A C 1
ATOM 699 O O . GLY A 1 87 ? -10.404 0.919 25.857 1.00 84.69 87 GLY A O 1
ATOM 700 N N . ASN A 1 88 ? -9.405 2.363 24.465 1.00 85.94 88 ASN A N 1
ATOM 701 C CA . ASN A 1 88 ? -10.631 2.823 23.815 1.00 85.94 88 ASN A CA 1
ATOM 702 C C . ASN A 1 88 ? -10.432 2.997 22.306 1.00 85.94 88 ASN A C 1
ATOM 704 O O . ASN A 1 88 ? -9.634 3.822 21.859 1.00 85.94 88 ASN A O 1
ATOM 708 N N . PHE A 1 89 ? -11.245 2.295 21.523 1.00 89.62 89 PHE A N 1
ATOM 709 C CA . PHE A 1 89 ? -11.320 2.444 20.074 1.00 89.62 89 PHE A CA 1
ATOM 710 C C . PHE A 1 89 ? -12.777 2.379 19.610 1.00 89.62 89 PHE A C 1
ATOM 712 O O . PHE A 1 89 ? -13.655 1.884 20.315 1.00 89.62 89 PHE A O 1
ATOM 719 N N . ALA A 1 90 ? -13.031 2.887 18.412 1.00 90.69 90 ALA A N 1
ATOM 720 C CA . ALA A 1 90 ? -14.286 2.730 17.702 1.00 90.69 90 ALA A CA 1
ATOM 721 C C . ALA A 1 90 ? -14.032 1.962 16.404 1.00 90.69 90 ALA A C 1
ATOM 723 O O . ALA A 1 90 ? -13.047 2.212 15.709 1.00 90.69 90 ALA A O 1
ATOM 724 N N . LEU A 1 91 ? -14.937 1.046 16.073 1.00 92.38 91 LEU A N 1
ATOM 725 C CA . LEU A 1 91 ? -14.950 0.356 14.792 1.00 92.38 91 LEU A CA 1
ATOM 726 C C . LEU A 1 91 ? -16.013 1.001 13.905 1.00 92.38 91 LEU A C 1
ATOM 728 O O . LEU A 1 91 ? -17.176 1.095 14.296 1.00 92.38 91 LEU A O 1
ATOM 732 N N . MET A 1 92 ? -15.614 1.445 12.722 1.00 94.75 92 MET A N 1
ATOM 733 C CA . MET A 1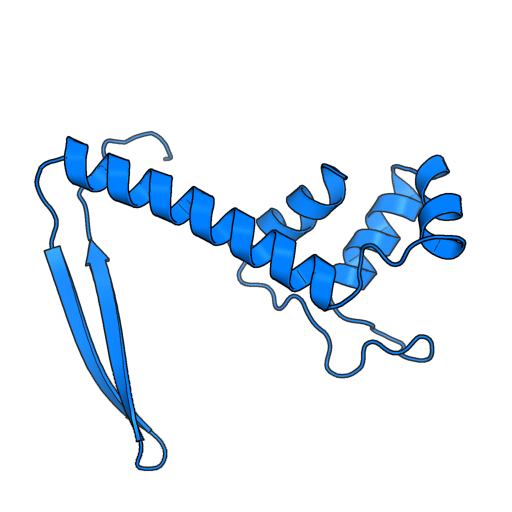 92 ? -16.533 1.817 11.658 1.00 94.75 92 MET A CA 1
ATOM 734 C C . MET A 1 92 ? -16.561 0.710 10.626 1.00 94.75 92 MET A C 1
ATOM 736 O O . MET A 1 92 ? -15.511 0.215 10.213 1.00 94.75 92 MET A O 1
ATOM 740 N N . VAL A 1 93 ? -17.760 0.372 10.186 1.00 95.94 93 VAL A N 1
ATOM 741 C CA . VAL A 1 93 ? -17.979 -0.590 9.120 1.00 95.94 93 VAL A CA 1
ATOM 742 C C . VAL A 1 93 ? -18.914 0.068 8.122 1.00 95.94 93 VAL A C 1
ATOM 744 O O . VAL A 1 93 ? -19.958 0.582 8.523 1.00 95.94 93 VAL A O 1
ATOM 747 N N . ASP A 1 94 ? -18.507 0.098 6.859 1.00 96.00 94 ASP A N 1
ATOM 748 C CA . ASP A 1 94 ? -19.304 0.646 5.764 1.00 96.00 94 ASP A CA 1
ATOM 749 C C . ASP A 1 94 ? -19.356 -0.369 4.625 1.00 96.00 94 ASP A C 1
ATOM 751 O O . ASP A 1 94 ? -18.321 -0.901 4.208 1.00 96.00 94 ASP A O 1
ATOM 755 N N . GLU A 1 95 ? -20.570 -0.659 4.170 1.00 96.19 95 GLU A N 1
ATOM 756 C CA . GLU A 1 95 ? -20.855 -1.636 3.126 1.00 96.19 95 GLU A CA 1
ATOM 757 C C . GLU A 1 95 ? -21.363 -0.907 1.885 1.00 96.19 95 GLU A C 1
ATOM 759 O O . GLU A 1 95 ? -22.301 -0.109 1.948 1.00 96.19 95 GLU A O 1
ATOM 764 N N . ALA A 1 96 ? -20.741 -1.190 0.745 1.00 95.19 96 ALA A N 1
ATOM 765 C CA . ALA A 1 96 ? -21.108 -0.607 -0.533 1.00 95.19 96 ALA A CA 1
ATOM 766 C C . ALA A 1 96 ? -21.134 -1.678 -1.621 1.00 95.19 96 ALA A C 1
ATOM 768 O O . ALA A 1 96 ? -20.327 -2.604 -1.629 1.00 95.19 96 ALA A O 1
ATOM 769 N N . ARG A 1 97 ? -22.011 -1.500 -2.610 1.00 94.31 97 ARG A N 1
ATOM 770 C CA . ARG A 1 97 ? -22.121 -2.415 -3.746 1.00 94.31 97 ARG A CA 1
ATOM 771 C C . ARG A 1 97 ? -21.481 -1.832 -5.000 1.00 94.31 97 ARG A C 1
ATOM 773 O O . ARG A 1 97 ? -21.833 -0.731 -5.423 1.00 94.31 97 ARG A O 1
ATOM 780 N N . SER A 1 98 ? -20.609 -2.597 -5.654 1.00 94.38 98 SER A N 1
ATOM 781 C CA . SER A 1 98 ? -19.986 -2.235 -6.935 1.00 94.38 98 SER A CA 1
ATOM 782 C C . SER A 1 98 ? -19.990 -3.426 -7.889 1.00 94.38 98 SER A C 1
ATOM 784 O O . SER A 1 98 ? -19.622 -4.528 -7.510 1.00 94.38 98 SER A O 1
ATOM 786 N N . HIS A 1 99 ? -20.429 -3.234 -9.138 1.00 89.06 99 HIS A N 1
ATOM 787 C CA . HIS A 1 99 ? -20.405 -4.271 -10.189 1.00 89.06 99 HIS A CA 1
ATOM 788 C C . HIS A 1 99 ? -21.018 -5.632 -9.789 1.00 89.06 99 HIS A C 1
ATOM 790 O O . HIS A 1 99 ? -20.600 -6.674 -10.281 1.00 89.06 99 HIS A O 1
ATOM 796 N N . LYS A 1 100 ? -22.077 -5.605 -8.965 1.00 92.31 100 LYS A N 1
ATOM 797 C CA . LYS A 1 100 ? -22.780 -6.771 -8.383 1.00 92.31 100 LYS A CA 1
ATOM 798 C C . LYS A 1 100 ? -22.041 -7.486 -7.245 1.00 92.31 100 LYS A C 1
ATOM 800 O O . LYS A 1 100 ? -22.609 -8.438 -6.715 1.00 92.31 100 LYS A O 1
ATOM 805 N N . GLU A 1 101 ? -20.876 -7.004 -6.835 1.00 94.62 101 GLU A N 1
ATOM 806 C CA . GLU A 1 101 ? -20.148 -7.471 -5.654 1.00 94.62 101 GLU A CA 1
ATOM 807 C C . GLU A 1 101 ? -20.383 -6.521 -4.472 1.00 94.62 101 GLU A C 1
ATOM 809 O O . GLU A 1 101 ? -20.405 -5.299 -4.640 1.00 94.62 101 GLU A O 1
ATOM 814 N N . GLU A 1 102 ? -20.578 -7.091 -3.284 1.00 93.94 102 GLU A N 1
ATOM 815 C CA . GLU A 1 102 ? -20.604 -6.339 -2.026 1.00 93.94 102 GLU A CA 1
ATOM 816 C C . GLU A 1 102 ? -19.163 -6.120 -1.549 1.00 93.94 102 GLU A C 1
ATOM 818 O O . GLU A 1 102 ? -18.334 -7.032 -1.597 1.00 93.94 102 GLU A O 1
ATOM 823 N N . GLN A 1 103 ? -18.856 -4.905 -1.109 1.00 94.50 103 GLN A N 1
ATOM 824 C CA . GLN A 1 103 ? -17.552 -4.493 -0.600 1.00 94.50 103 GLN A CA 1
ATOM 825 C C . GLN A 1 103 ? -17.737 -3.978 0.826 1.00 94.50 103 GLN A C 1
ATOM 827 O O . GLN A 1 103 ? -18.536 -3.074 1.060 1.00 94.50 103 GLN A O 1
ATOM 832 N N . LEU A 1 104 ? -16.983 -4.538 1.773 1.00 94.81 104 LEU A N 1
ATOM 833 C CA . LEU A 1 104 ? -17.017 -4.134 3.175 1.00 94.81 104 LEU A CA 1
ATOM 834 C C . LEU A 1 104 ? -15.710 -3.436 3.539 1.00 94.81 104 LEU A C 1
ATOM 836 O O . LEU A 1 104 ? -14.640 -4.046 3.499 1.00 94.81 104 LEU A O 1
ATOM 840 N N . SER A 1 105 ? -15.798 -2.171 3.933 1.00 94.00 105 SER A N 1
ATOM 841 C CA . SER A 1 105 ? -14.669 -1.446 4.506 1.00 94.00 105 SER A CA 1
ATOM 842 C C . SER A 1 105 ? -14.752 -1.465 6.030 1.00 94.00 105 SER A C 1
ATOM 844 O O . SER A 1 105 ? -15.817 -1.285 6.621 1.00 94.00 105 SER A O 1
ATOM 846 N N . VAL A 1 106 ? -13.611 -1.705 6.675 1.00 92.94 106 VAL A N 1
ATOM 847 C CA . VAL A 1 106 ? -13.480 -1.714 8.133 1.00 92.94 106 VAL A CA 1
ATOM 848 C C . VAL A 1 106 ? -12.418 -0.694 8.511 1.00 92.94 106 VAL A C 1
ATOM 850 O O . VAL A 1 106 ? -11.279 -0.777 8.053 1.00 92.94 106 VAL A O 1
ATOM 853 N N . CYS A 1 107 ? -12.783 0.273 9.346 1.00 92.00 107 CYS A N 1
ATOM 854 C CA . CYS A 1 107 ? -11.887 1.320 9.818 1.00 92.00 107 CYS A CA 1
ATOM 855 C C . CYS A 1 107 ? -11.864 1.332 11.347 1.00 92.00 107 CYS A C 1
ATOM 857 O O . CYS A 1 107 ? -12.905 1.392 12.002 1.00 92.00 107 CYS A O 1
ATOM 859 N N . VAL A 1 108 ? -10.663 1.287 11.919 1.00 89.25 108 VAL A N 1
ATOM 860 C CA . VAL A 1 108 ? -10.453 1.440 13.359 1.00 89.25 108 VAL A CA 1
ATOM 861 C C . VAL A 1 108 ? -10.100 2.895 13.643 1.00 89.25 108 VAL A C 1
ATOM 863 O O . VAL A 1 108 ? -9.158 3.427 13.062 1.00 89.25 108 VAL A O 1
ATOM 866 N N . ARG A 1 109 ? -10.849 3.540 14.542 1.00 88.50 109 ARG A N 1
ATOM 867 C CA . ARG A 1 109 ? -10.525 4.865 15.082 1.00 88.50 109 ARG A CA 1
ATOM 868 C C . ARG A 1 109 ? -10.097 4.749 16.538 1.00 88.50 109 ARG A C 1
ATOM 870 O O . ARG A 1 109 ? -10.884 4.317 17.377 1.00 88.50 109 ARG A O 1
ATOM 877 N N . ASN A 1 110 ? -8.901 5.211 16.857 1.00 82.56 110 ASN A N 1
ATOM 878 C CA . ASN A 1 110 ? -8.398 5.376 18.218 1.00 82.56 110 ASN A CA 1
ATOM 879 C C . ASN A 1 110 ? -8.191 6.863 18.540 1.00 82.56 110 ASN A C 1
ATOM 881 O O . ASN A 1 110 ? -8.095 7.705 17.647 1.00 82.56 110 ASN A O 1
ATOM 885 N N . LYS A 1 111 ? -8.162 7.205 19.833 1.00 75.12 111 LYS A N 1
ATOM 886 C CA . LYS A 1 111 ? -7.706 8.532 20.264 1.00 75.12 111 LYS A CA 1
ATOM 887 C C . LYS A 1 111 ? -6.184 8.523 20.264 1.00 75.12 111 LYS A C 1
ATOM 889 O O . LYS A 1 111 ? -5.575 7.742 20.990 1.00 75.12 111 LYS A O 1
ATOM 894 N N . GLU A 1 112 ? -5.592 9.388 19.457 1.00 66.31 112 GLU A N 1
ATOM 895 C CA . GLU A 1 112 ? -4.145 9.538 19.380 1.00 66.31 112 GLU A CA 1
ATOM 896 C C . GLU A 1 112 ? -3.607 10.035 20.733 1.00 66.31 112 GLU A C 1
ATOM 898 O O . GLU A 1 112 ? -4.012 11.090 21.229 1.00 66.31 112 GLU A O 1
ATOM 903 N N . SER A 1 113 ? -2.69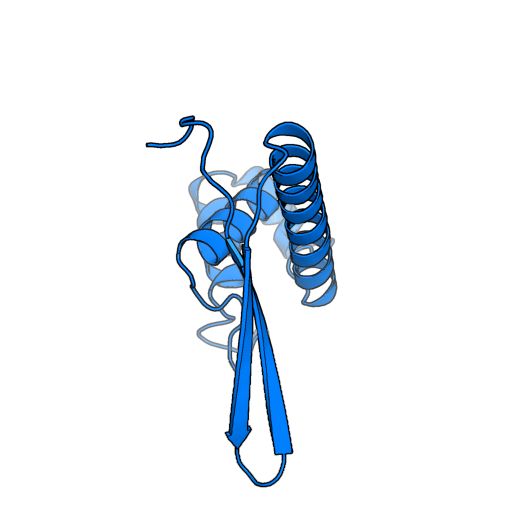1 9.286 21.354 1.00 55.81 113 SER A N 1
ATOM 904 C CA . SER A 1 113 ? -1.837 9.840 22.411 1.00 55.81 113 SER A CA 1
ATOM 905 C C . SER A 1 113 ? -0.741 10.654 21.730 1.00 55.81 113 SER A C 1
ATOM 907 O O . SER A 1 113 ? 0.361 10.158 21.532 1.00 55.81 113 SER A O 1
ATOM 909 N N . SER A 1 114 ? -1.106 11.866 21.297 1.00 48.25 114 SER A N 1
ATOM 910 C CA . SER A 1 114 ? -0.287 12.895 20.640 1.00 48.25 114 SER A CA 1
ATOM 911 C C . SER A 1 114 ? 1.226 12.628 20.683 1.00 48.25 114 SER A C 1
ATOM 913 O O . 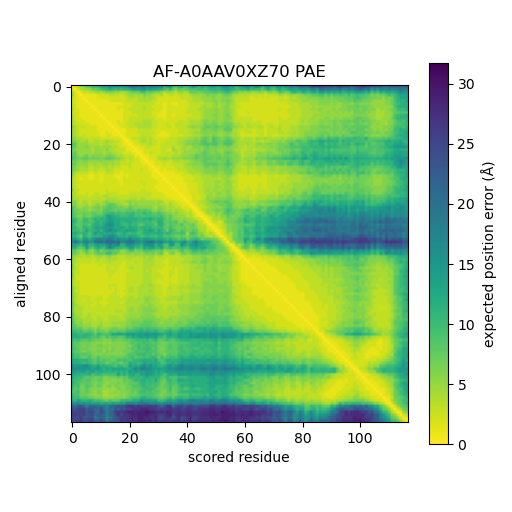SER A 1 114 ? 1.894 12.947 21.670 1.00 48.25 114 SER A O 1
ATOM 915 N N . LYS A 1 115 ? 1.776 12.066 19.602 1.00 48.28 115 LYS A N 1
ATOM 916 C CA . LYS A 1 115 ? 3.226 12.091 19.343 1.00 48.28 115 LYS A CA 1
ATOM 917 C C . LYS A 1 115 ? 3.615 12.467 17.917 1.00 48.28 115 LYS A C 1
ATOM 919 O O . LYS A 1 115 ? 4.805 12.661 17.683 1.00 48.28 115 LYS A O 1
ATOM 924 N N . TYR A 1 116 ? 2.669 12.635 16.994 1.00 41.97 116 TYR A N 1
ATOM 925 C CA . TYR A 1 116 ? 3.001 12.923 15.598 1.00 41.97 116 TYR A CA 1
ATOM 926 C C . TYR A 1 116 ? 2.118 13.999 14.954 1.00 41.97 116 TYR A C 1
ATOM 928 O O . TYR A 1 116 ? 1.763 13.870 13.789 1.00 41.97 116 TYR A O 1
ATOM 936 N N . PHE A 1 117 ? 1.860 15.089 15.686 1.00 41.16 117 PHE A N 1
ATOM 937 C CA . PHE A 1 117 ? 1.627 16.434 15.142 1.00 41.16 117 PHE A CA 1
ATOM 938 C C . PHE A 1 117 ? 2.230 17.481 16.081 1.00 41.16 117 PHE A C 1
ATOM 940 O O . PHE A 1 117 ? 2.084 17.311 17.315 1.00 41.16 117 PHE A O 1
#

Foldseek 3Di:
DVVLLVQLVVCVVVVHWAADPDLDPPDPDGGDSVVVVQVCCVPPNVVCNVVCPPPDPCVPPVNSVVSNVVVVVVVVVVVVVQCVVQVDKDWDWDWDDDPNDIDIDIDIGDDDPDDDD